Protein AF-C2ETS1-F1 (afdb_monomer)

Radius of gyration: 15.76 Å; Cα contacts (8 Å, |Δi|>4): 118; chains: 1; bounding box: 46×26×40 Å

Structure (mmCIF, N/CA/C/O backbone):
data_AF-C2ETS1-F1
#
_entry.id   AF-C2ETS1-F1
#
loop_
_atom_site.group_PDB
_atom_site.id
_atom_site.type_symbol
_atom_site.label_atom_id
_atom_site.label_alt_id
_atom_site.label_comp_id
_atom_site.label_asym_id
_atom_site.label_entity_id
_atom_site.label_seq_id
_atom_site.pdbx_PDB_ins_code
_atom_site.Cartn_x
_atom_site.Cartn_y
_atom_site.Cartn_z
_atom_site.occupancy
_atom_site.B_iso_or_equiv
_atom_site.auth_seq_id
_atom_site.auth_comp_id
_atom_site.auth_asym_id
_atom_site.auth_atom_id
_atom_site.pdbx_PDB_model_num
ATOM 1 N N . MET A 1 1 ? 9.958 6.008 -8.764 1.00 83.94 1 MET A N 1
ATOM 2 C CA . MET A 1 1 ? 9.229 6.159 -7.485 1.00 83.94 1 MET A CA 1
ATOM 3 C C . MET A 1 1 ? 7.785 6.510 -7.789 1.00 83.94 1 MET A C 1
ATOM 5 O O . MET A 1 1 ? 7.573 7.463 -8.531 1.00 83.94 1 MET A O 1
ATOM 9 N N . MET A 1 2 ? 6.828 5.748 -7.262 1.00 88.12 2 MET A N 1
ATOM 10 C CA . MET A 1 2 ? 5.391 5.990 -7.450 1.00 88.12 2 MET A CA 1
ATOM 11 C C . MET A 1 2 ? 4.670 6.144 -6.107 1.00 88.12 2 MET A C 1
ATOM 13 O O . MET A 1 2 ? 5.154 5.701 -5.065 1.00 88.12 2 MET A O 1
ATOM 17 N N . SER A 1 3 ? 3.542 6.846 -6.134 1.00 93.06 3 SER A N 1
ATOM 18 C CA . SER A 1 3 ? 2.679 7.049 -4.973 1.00 93.06 3 SER A CA 1
ATOM 19 C C . SER A 1 3 ? 1.551 6.025 -5.018 1.00 93.06 3 SER A C 1
ATOM 21 O O . SER A 1 3 ? 0.734 6.065 -5.932 1.00 93.06 3 SER A O 1
ATOM 23 N N . GLU A 1 4 ? 1.486 5.144 -4.025 1.00 94.81 4 GLU A N 1
ATOM 24 C CA . GLU A 1 4 ? 0.519 4.044 -3.935 1.00 94.81 4 GLU A CA 1
ATOM 25 C C . GLU A 1 4 ? -0.581 4.369 -2.913 1.00 94.81 4 GLU A C 1
ATOM 27 O O . GLU A 1 4 ? -0.999 3.536 -2.110 1.00 94.81 4 GLU A O 1
ATOM 32 N N . LEU A 1 5 ? -1.056 5.621 -2.915 1.00 94.69 5 LEU A N 1
ATOM 33 C CA . LEU A 1 5 ? -2.081 6.094 -1.976 1.00 94.69 5 LEU A CA 1
ATOM 34 C C . LEU A 1 5 ? -3.418 5.364 -2.137 1.00 94.69 5 LEU A C 1
ATOM 36 O O . LEU A 1 5 ? -4.143 5.198 -1.158 1.00 94.69 5 LEU A O 1
ATOM 40 N N . VAL A 1 6 ? -3.738 4.915 -3.353 1.00 94.44 6 VAL A N 1
ATOM 41 C CA . VAL A 1 6 ? -4.933 4.098 -3.605 1.00 94.44 6 VAL A CA 1
ATOM 42 C C . VAL A 1 6 ? -4.800 2.757 -2.892 1.00 94.44 6 VAL A C 1
ATOM 44 O O . VAL A 1 6 ? -5.705 2.368 -2.159 1.00 94.44 6 VAL A O 1
ATOM 47 N N . LEU A 1 7 ? -3.650 2.093 -3.032 1.00 95.56 7 LEU A N 1
ATOM 48 C CA . LEU A 1 7 ? -3.373 0.837 -2.344 1.00 95.56 7 LEU A CA 1
ATOM 49 C C . LEU A 1 7 ? -3.389 1.024 -0.822 1.00 95.56 7 LEU A C 1
ATOM 51 O O . LEU A 1 7 ? -4.012 0.237 -0.117 1.00 95.56 7 LEU A O 1
ATOM 55 N N . LEU A 1 8 ? -2.775 2.102 -0.321 1.00 96.81 8 LEU A N 1
ATOM 56 C CA . LEU A 1 8 ? -2.809 2.464 1.098 1.00 96.81 8 LEU A CA 1
ATOM 57 C C . LEU A 1 8 ? -4.244 2.584 1.611 1.00 96.81 8 LEU A C 1
ATOM 59 O O . LEU A 1 8 ? -4.571 2.019 2.654 1.00 96.81 8 LEU A O 1
ATOM 63 N N . TRP A 1 9 ? -5.092 3.308 0.879 1.00 95.06 9 TRP A N 1
ATOM 64 C CA . TRP A 1 9 ? -6.494 3.457 1.239 1.00 95.06 9 TRP A CA 1
ATOM 65 C C . TRP A 1 9 ? -7.196 2.100 1.268 1.00 95.06 9 TRP A C 1
ATOM 67 O O . TRP A 1 9 ? -7.765 1.760 2.295 1.00 95.06 9 TRP A O 1
ATOM 77 N N . LEU A 1 10 ? -7.087 1.294 0.206 1.00 95.31 10 LEU A N 1
ATOM 78 C CA .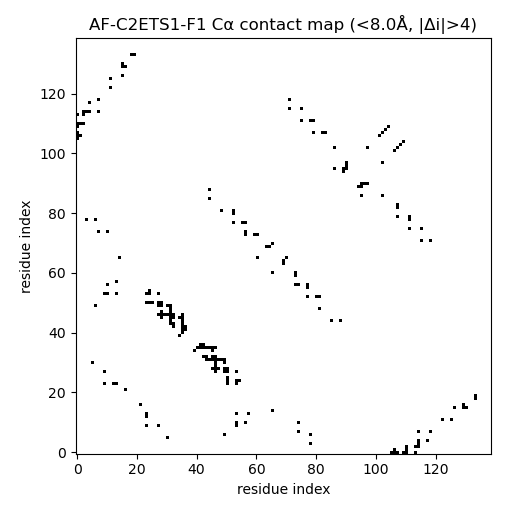 LEU A 1 10 ? -7.730 -0.023 0.115 1.00 95.31 10 LEU A CA 1
ATOM 79 C C . LEU A 1 10 ? -7.316 -0.972 1.251 1.00 95.31 10 LEU A C 1
ATOM 81 O O . LEU A 1 10 ? -8.167 -1.642 1.839 1.00 95.31 10 LEU A O 1
ATOM 85 N N . VAL A 1 11 ? -6.024 -1.008 1.585 1.00 95.69 11 VAL A N 1
ATOM 86 C CA . VAL A 1 11 ? -5.492 -1.841 2.672 1.00 95.69 11 VAL A CA 1
ATOM 87 C C . VAL A 1 11 ? -6.020 -1.366 4.024 1.00 95.69 11 VAL A C 1
ATOM 89 O O . VAL A 1 11 ? -6.489 -2.179 4.814 1.00 95.69 11 VAL A O 1
ATOM 92 N N . LEU A 1 12 ? -5.991 -0.059 4.303 1.00 95.19 12 LEU A N 1
ATOM 93 C CA . LEU A 1 12 ? -6.497 0.482 5.569 1.00 95.19 12 LEU A CA 1
ATOM 94 C C . LEU A 1 12 ? -8.016 0.367 5.693 1.00 95.19 12 LEU A C 1
ATOM 96 O O . LEU A 1 12 ? -8.501 0.081 6.786 1.00 95.19 12 LEU A O 1
ATOM 100 N N . SER A 1 13 ? -8.752 0.528 4.589 1.00 93.69 13 SER A N 1
ATOM 101 C CA . SER A 1 13 ? -10.192 0.285 4.535 1.00 93.69 13 SER A CA 1
ATOM 102 C C . SER A 1 13 ? -10.499 -1.099 5.086 1.00 93.69 13 SER A C 1
ATOM 104 O O . SER A 1 13 ? -11.263 -1.191 6.032 1.00 93.69 13 SER A O 1
ATOM 106 N N . TYR A 1 14 ? -9.818 -2.145 4.611 1.00 94.06 14 TYR A N 1
ATOM 107 C CA . TYR A 1 14 ? -10.035 -3.509 5.098 1.00 94.06 14 TYR A CA 1
ATOM 108 C C . TYR A 1 14 ? -9.889 -3.668 6.622 1.00 94.06 14 TYR A C 1
ATOM 110 O O . TYR A 1 14 ? -10.650 -4.414 7.236 1.00 94.06 14 TYR A O 1
ATOM 118 N N . TYR A 1 15 ? -8.950 -2.962 7.257 1.00 93.00 15 TYR A N 1
ATOM 119 C CA . TYR A 1 15 ? -8.764 -3.045 8.710 1.00 93.00 15 TYR A CA 1
ATOM 120 C C . TYR A 1 15 ? -9.746 -2.190 9.517 1.00 93.00 15 TYR A C 1
ATOM 122 O O . TYR A 1 15 ? -10.023 -2.525 10.669 1.00 93.00 15 TYR A O 1
ATOM 130 N N . PHE A 1 16 ? -10.236 -1.082 8.960 1.00 92.25 16 PHE A N 1
ATOM 131 C CA . PHE A 1 16 ? -11.086 -0.115 9.670 1.00 92.25 16 PHE A CA 1
ATOM 132 C C . PHE A 1 16 ? -12.567 -0.193 9.296 1.00 92.25 16 PHE A C 1
ATOM 134 O O . PHE A 1 16 ? -13.386 0.522 9.867 1.00 92.25 16 PHE A O 1
ATOM 141 N N . GLU A 1 17 ? -12.910 -1.044 8.336 1.00 83.56 17 GLU A N 1
ATOM 142 C CA . GLU A 1 17 ? -14.252 -1.191 7.795 1.00 83.56 17 GLU A CA 1
ATOM 143 C C . GLU A 1 17 ? -15.282 -1.639 8.853 1.00 83.56 17 GLU A C 1
ATOM 145 O O . GLU A 1 17 ? -16.419 -1.195 8.775 1.00 83.56 17 GLU A O 1
ATOM 150 N N . GLU A 1 18 ? -14.891 -2.384 9.897 1.00 79.81 18 GLU A N 1
ATOM 151 C CA . GLU A 1 18 ? -15.753 -2.847 11.010 1.00 79.81 18 GLU A CA 1
ATOM 152 C C . GLU A 1 18 ? -17.201 -3.208 10.586 1.00 79.81 18 GLU A C 1
ATOM 154 O O . GLU A 1 18 ? -17.427 -4.272 10.017 1.00 79.81 18 GLU A O 1
ATOM 159 N N . GLU A 1 19 ? -18.191 -2.350 10.884 1.00 71.69 19 GLU A N 1
ATOM 160 C CA . GLU A 1 19 ? -19.625 -2.535 10.572 1.00 71.69 19 GLU A CA 1
ATOM 161 C C . GLU A 1 19 ? -20.072 -1.876 9.249 1.00 71.69 19 GLU A C 1
ATOM 163 O O . GLU A 1 19 ? -21.259 -1.890 8.895 1.00 71.69 19 GLU A O 1
ATOM 168 N N . ILE A 1 20 ? -19.171 -1.207 8.537 1.00 74.88 20 ILE A N 1
ATOM 169 C CA . ILE A 1 20 ? -19.425 -0.647 7.211 1.00 74.88 20 ILE A CA 1
ATOM 170 C C . ILE A 1 20 ? -19.282 -1.808 6.230 1.00 74.88 20 ILE A C 1
ATOM 172 O O . ILE A 1 20 ? -18.192 -2.289 6.034 1.00 74.88 20 ILE A O 1
ATOM 176 N N . GLU A 1 21 ? -20.345 -2.297 5.599 1.00 74.56 21 GLU A N 1
ATOM 177 C CA . GLU A 1 21 ? -20.181 -3.323 4.558 1.00 74.56 21 GLU A CA 1
ATOM 178 C C . GLU A 1 21 ? -19.734 -2.646 3.252 1.00 74.56 21 GLU A C 1
ATOM 180 O O . GLU A 1 21 ? -20.555 -2.261 2.416 1.00 74.56 21 GLU A O 1
ATOM 185 N N . ILE A 1 22 ? -18.430 -2.425 3.093 1.00 79.25 22 ILE A N 1
ATOM 186 C CA . ILE A 1 22 ? -17.827 -1.894 1.874 1.00 79.25 22 ILE A CA 1
ATOM 187 C C . ILE A 1 22 ? -17.551 -3.077 0.938 1.00 79.25 22 ILE A C 1
ATOM 189 O O . ILE A 1 22 ? -16.781 -3.985 1.252 1.00 79.25 22 ILE A O 1
ATOM 193 N N . PRO A 1 23 ? -18.109 -3.087 -0.283 1.00 87.56 23 PRO A N 1
ATOM 194 C CA . PRO A 1 23 ? -17.727 -4.069 -1.288 1.00 87.56 23 PRO A CA 1
ATOM 195 C C . PRO A 1 23 ? -16.311 -3.761 -1.814 1.00 87.56 23 PRO A C 1
ATOM 197 O O . PRO A 1 23 ? -16.138 -3.254 -2.923 1.00 87.56 23 PRO A O 1
ATOM 200 N N . LEU A 1 24 ? -15.287 -4.081 -1.016 1.00 90.19 24 LEU A N 1
ATOM 201 C CA . LEU A 1 24 ? -13.875 -3.752 -1.241 1.00 90.19 24 LEU A CA 1
ATOM 202 C C . LEU A 1 24 ? -13.339 -4.241 -2.585 1.00 90.19 24 LEU A C 1
ATOM 204 O O . LEU A 1 24 ? -12.577 -3.535 -3.228 1.00 90.19 24 LEU A O 1
ATOM 208 N N . ILE A 1 25 ? -13.737 -5.437 -3.024 1.00 92.38 25 ILE A N 1
ATOM 209 C CA . ILE A 1 25 ? -13.245 -6.027 -4.278 1.00 92.38 25 ILE A CA 1
ATOM 210 C C . ILE A 1 25 ? -13.815 -5.310 -5.505 1.00 92.38 25 ILE A C 1
ATOM 212 O O . ILE A 1 25 ? -13.023 -4.845 -6.326 1.00 92.38 25 ILE A O 1
ATOM 216 N N . PRO A 1 26 ? -15.145 -5.131 -5.630 1.00 92.88 26 PRO A N 1
ATOM 217 C CA . PRO A 1 26 ? -15.705 -4.262 -6.660 1.00 92.88 26 PRO A CA 1
ATOM 218 C C . PRO A 1 26 ? -15.147 -2.835 -6.623 1.00 92.88 26 PRO A C 1
ATOM 220 O O . PRO A 1 26 ? -14.891 -2.254 -7.676 1.00 92.88 26 PRO A O 1
ATOM 223 N N . PHE A 1 27 ? -14.925 -2.274 -5.430 1.00 93.31 27 PHE A N 1
ATOM 224 C CA . PHE A 1 27 ? -14.364 -0.932 -5.285 1.00 93.31 27 PHE A CA 1
ATOM 225 C C . PHE A 1 27 ? -12.904 -0.857 -5.752 1.00 93.31 27 PHE A C 1
ATOM 227 O O . PHE A 1 27 ? -12.548 0.060 -6.486 1.00 93.31 27 PHE A O 1
ATOM 234 N N . ALA A 1 28 ? -12.077 -1.843 -5.399 1.00 94.94 28 ALA A N 1
ATOM 235 C CA . ALA A 1 28 ? -10.699 -1.960 -5.866 1.00 94.94 28 ALA A CA 1
ATOM 236 C C . ALA A 1 28 ? -10.631 -2.103 -7.392 1.00 94.94 28 ALA A C 1
ATOM 238 O O . ALA A 1 28 ? -9.823 -1.436 -8.031 1.00 94.94 28 ALA A O 1
ATOM 239 N N . ALA A 1 29 ? -11.524 -2.901 -7.986 1.00 94.88 29 ALA A N 1
ATOM 240 C CA . ALA A 1 29 ? -11.613 -3.036 -9.436 1.00 94.88 29 ALA A CA 1
ATOM 241 C C . ALA A 1 29 ? -11.994 -1.703 -10.098 1.00 94.88 29 ALA A C 1
ATOM 243 O O . ALA A 1 29 ? -11.364 -1.299 -11.070 1.00 94.88 29 ALA A O 1
ATOM 244 N N . LEU A 1 30 ? -12.979 -0.981 -9.548 1.00 94.56 30 LEU A N 1
ATOM 245 C CA . LEU A 1 30 ? -13.378 0.336 -10.050 1.00 94.56 30 LEU A CA 1
ATOM 246 C C . LEU A 1 30 ? 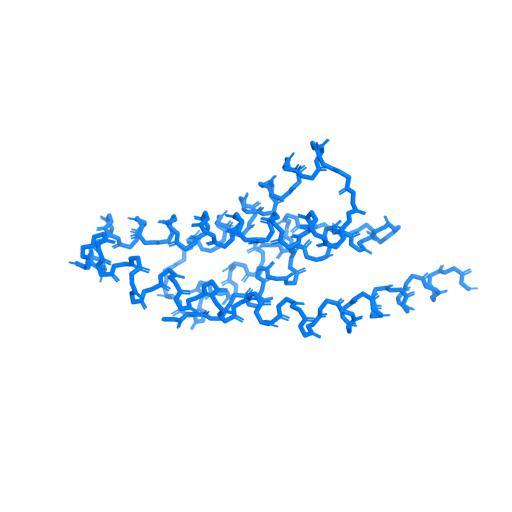-12.248 1.368 -9.927 1.00 94.56 30 LEU A C 1
ATOM 248 O O . LEU A 1 30 ? -12.011 2.127 -10.865 1.00 9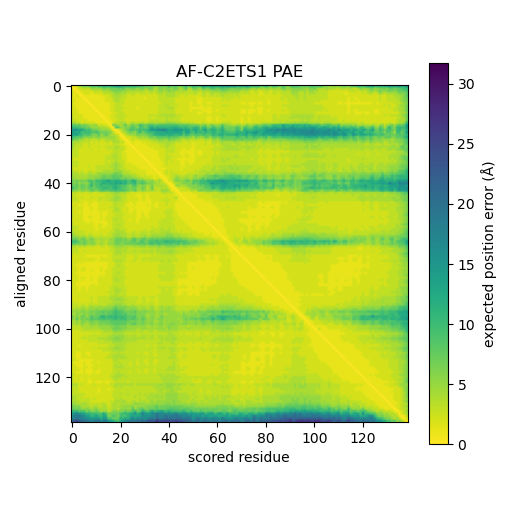4.56 30 LEU A O 1
ATOM 252 N N . ALA A 1 31 ? -11.534 1.382 -8.800 1.00 93.94 31 ALA A N 1
ATOM 253 C CA . ALA A 1 31 ? -10.355 2.222 -8.617 1.00 93.94 31 ALA A CA 1
ATOM 254 C C . ALA A 1 31 ? -9.272 1.887 -9.654 1.00 93.94 31 ALA A C 1
ATOM 256 O O . ALA A 1 31 ? -8.675 2.798 -10.224 1.00 93.94 31 ALA A O 1
ATOM 257 N N . GLY A 1 32 ? -9.090 0.600 -9.959 1.00 93.50 32 GLY A N 1
ATOM 258 C CA . GLY A 1 32 ? -8.192 0.123 -11.007 1.00 93.50 32 GLY A CA 1
ATOM 259 C C . GLY A 1 32 ? -8.596 0.612 -12.396 1.00 93.50 32 GLY A C 1
ATOM 260 O O . GLY A 1 32 ? -7.740 1.074 -13.137 1.00 93.50 32 GLY A O 1
ATOM 261 N N . ILE A 1 33 ? -9.897 0.630 -12.726 1.00 93.25 33 ILE A N 1
ATOM 262 C CA . ILE A 1 33 ? -10.390 1.189 -14.003 1.00 93.25 33 ILE A CA 1
ATOM 263 C C . ILE A 1 33 ? -9.968 2.653 -14.135 1.00 93.25 33 ILE A C 1
ATOM 265 O O . ILE A 1 33 ? -9.447 3.063 -15.171 1.00 93.25 33 ILE A O 1
ATOM 269 N N . VAL A 1 34 ? -10.205 3.451 -13.092 1.00 92.56 34 VAL A N 1
ATOM 270 C CA . VAL A 1 34 ? -9.852 4.877 -13.096 1.00 92.56 34 VAL A CA 1
ATOM 271 C C . VAL A 1 34 ? -8.342 5.053 -13.244 1.00 92.56 34 VAL A C 1
ATOM 273 O O . VAL A 1 34 ? -7.897 5.924 -13.992 1.00 92.56 34 VAL A O 1
ATOM 276 N N . PHE A 1 35 ? -7.561 4.217 -12.561 1.00 90.94 35 PHE A N 1
ATOM 277 C CA . PHE A 1 35 ? -6.109 4.296 -12.582 1.00 90.94 35 PHE A CA 1
ATOM 278 C C . PHE A 1 35 ? -5.529 3.907 -13.946 1.00 90.94 35 PHE A C 1
ATOM 280 O O . PHE A 1 35 ? -4.753 4.678 -14.511 1.00 90.94 35 PHE A O 1
ATOM 287 N N . ASP A 1 36 ? -5.977 2.793 -14.526 1.00 90.75 36 ASP A N 1
ATOM 288 C CA . ASP A 1 36 ? -5.541 2.337 -15.846 1.00 90.75 36 ASP A CA 1
ATOM 289 C C . ASP A 1 36 ? -5.838 3.384 -16.934 1.00 90.75 36 ASP A C 1
ATOM 291 O O . ASP A 1 36 ? -5.000 3.666 -17.793 1.00 90.75 36 ASP A O 1
ATOM 295 N N . VAL A 1 37 ? -7.023 4.008 -16.885 1.00 89.00 37 VAL A N 1
ATOM 296 C CA . VAL A 1 37 ? -7.427 5.050 -17.846 1.00 89.00 37 VAL A CA 1
ATOM 297 C C . VAL A 1 37 ? -6.570 6.311 -17.712 1.00 89.00 37 VAL A C 1
ATOM 299 O O . VAL A 1 37 ? -6.246 6.935 -18.722 1.00 89.00 37 VAL A O 1
ATOM 302 N N . TYR A 1 38 ? -6.236 6.718 -16.486 1.00 85.31 38 TYR A N 1
ATOM 303 C CA . TYR A 1 38 ? -5.596 8.010 -16.230 1.00 85.31 38 TYR A CA 1
ATOM 304 C C . TYR A 1 38 ? -4.062 7.956 -16.235 1.00 85.31 38 TYR A C 1
ATOM 306 O O . TYR A 1 38 ? -3.425 8.905 -16.690 1.00 85.31 38 TYR A O 1
ATOM 314 N N . PHE A 1 39 ? -3.459 6.878 -15.724 1.00 80.19 39 PHE A N 1
ATOM 315 C CA . PHE A 1 39 ? -2.013 6.794 -15.495 1.00 80.19 39 PHE A CA 1
ATOM 316 C C . PHE A 1 39 ? -1.280 5.916 -16.504 1.00 80.19 39 PHE A C 1
ATOM 318 O O . PHE A 1 39 ? -0.247 6.335 -17.024 1.00 80.19 39 PHE A O 1
ATOM 325 N N . THR A 1 40 ? -1.764 4.698 -16.754 1.00 73.06 40 THR A N 1
ATOM 326 C CA . THR A 1 40 ? -0.995 3.697 -17.515 1.00 73.06 40 THR A CA 1
ATOM 327 C C . THR A 1 40 ? -1.340 3.713 -19.001 1.00 73.06 40 THR A C 1
ATOM 329 O O . THR A 1 40 ? -0.488 3.414 -19.837 1.00 73.06 40 THR A O 1
ATOM 332 N N . GLY A 1 41 ? -2.585 4.059 -19.350 1.00 73.75 41 GLY A N 1
ATOM 333 C CA . GLY A 1 41 ? -3.122 3.902 -20.703 1.00 73.75 41 GLY A CA 1
ATOM 334 C C . GLY A 1 41 ? -3.294 2.434 -21.116 1.00 73.75 41 GLY A C 1
ATOM 335 O O . GLY A 1 41 ? -3.683 2.159 -22.252 1.00 73.75 41 GLY A O 1
ATOM 336 N N . ILE A 1 42 ? -3.015 1.492 -20.208 1.00 79.31 42 ILE A N 1
ATOM 337 C CA . ILE A 1 42 ? -3.099 0.047 -20.412 1.00 79.31 42 ILE A CA 1
ATOM 338 C C . ILE A 1 42 ? -4.280 -0.440 -19.596 1.00 79.31 42 ILE A C 1
ATOM 340 O O . ILE A 1 42 ? -4.180 -0.669 -18.396 1.00 79.31 42 ILE A O 1
ATOM 344 N N . LEU A 1 43 ? -5.416 -0.604 -20.264 1.00 81.25 43 LEU A N 1
ATOM 345 C CA . LEU A 1 43 ? -6.611 -1.116 -19.611 1.00 81.25 43 LEU A CA 1
ATOM 346 C C . LEU A 1 43 ? -6.404 -2.565 -19.173 1.00 81.25 43 LEU A C 1
ATOM 348 O O . LEU A 1 43 ? -6.140 -3.440 -19.999 1.00 81.25 43 LEU A O 1
ATOM 352 N N . GLY A 1 44 ? -6.591 -2.820 -17.884 1.00 85.19 44 GLY A N 1
ATOM 353 C CA . GLY A 1 44 ? -6.651 -4.149 -17.301 1.00 85.19 44 GLY A CA 1
ATOM 354 C C . GLY A 1 44 ? -5.639 -4.374 -16.189 1.00 85.19 44 GLY A C 1
ATOM 355 O O . GLY A 1 44 ? -5.933 -5.166 -15.301 1.00 85.19 44 GLY A O 1
ATOM 356 N N . LEU A 1 45 ? -4.472 -3.725 -16.205 1.00 91.88 45 LEU A N 1
ATOM 357 C CA . LEU A 1 45 ? -3.413 -4.060 -15.254 1.00 91.88 45 LEU A CA 1
ATOM 358 C C . LEU A 1 45 ? -3.860 -3.784 -13.814 1.00 91.88 45 LEU A C 1
ATOM 360 O O . LEU A 1 45 ? -3.945 -4.715 -13.010 1.00 91.88 45 LEU A O 1
ATOM 364 N N . ASP A 1 46 ? -4.229 -2.546 -13.507 1.00 93.38 46 ASP A N 1
ATOM 365 C CA . ASP A 1 46 ? -4.619 -2.150 -12.155 1.00 93.38 46 ASP A CA 1
ATOM 366 C C . ASP A 1 46 ? -6.038 -2.612 -11.805 1.00 93.38 46 ASP A C 1
ATOM 368 O O . ASP A 1 46 ? -6.320 -2.909 -10.640 1.00 93.38 46 ASP A O 1
ATOM 372 N N . ILE A 1 47 ? -6.910 -2.797 -12.808 1.00 94.50 47 ILE A N 1
ATOM 373 C CA . ILE A 1 47 ? -8.219 -3.462 -12.644 1.00 94.50 47 ILE A CA 1
ATOM 374 C C . ILE A 1 47 ? -8.066 -4.851 -12.012 1.00 94.50 47 ILE A C 1
ATOM 376 O O . ILE A 1 47 ? -8.909 -5.241 -11.202 1.00 94.50 47 ILE A O 1
ATOM 380 N N . PHE A 1 48 ? -7.017 -5.601 -12.366 1.00 94.69 48 PHE A N 1
ATOM 381 C CA . PHE A 1 48 ? -6.748 -6.921 -11.792 1.00 94.69 48 PHE A CA 1
ATOM 382 C C . PHE A 1 48 ? -5.844 -6.863 -10.561 1.00 94.69 48 PHE A C 1
ATOM 384 O O . PHE A 1 48 ? -6.099 -7.578 -9.587 1.00 94.69 48 PHE A O 1
ATOM 391 N N . LEU A 1 49 ? -4.800 -6.032 -10.579 1.00 96.19 49 LEU A N 1
ATOM 392 C CA . LEU A 1 49 ? -3.823 -5.995 -9.496 1.00 96.19 49 LEU A CA 1
ATOM 393 C C . LEU A 1 49 ? -4.403 -5.429 -8.198 1.00 96.19 49 LEU A C 1
ATOM 395 O O . LEU A 1 49 ? -4.134 -5.997 -7.143 1.00 96.19 49 LEU A O 1
ATOM 399 N N . PHE A 1 50 ? -5.235 -4.383 -8.224 1.00 96.38 50 PHE A N 1
ATOM 400 C CA . PHE A 1 50 ? -5.795 -3.844 -6.978 1.00 96.38 50 PHE A CA 1
ATOM 401 C C . PHE A 1 50 ? -6.674 -4.859 -6.228 1.00 96.38 50 PHE A C 1
ATOM 403 O O . PHE A 1 50 ? -6.408 -5.093 -5.047 1.00 96.38 50 PHE A O 1
ATOM 410 N N . PRO A 1 51 ? -7.665 -5.530 -6.854 1.00 96.94 51 PRO A N 1
ATOM 411 C CA . PRO A 1 51 ? -8.394 -6.614 -6.196 1.00 96.94 51 PRO A CA 1
ATOM 412 C C . PRO A 1 51 ? -7.496 -7.750 -5.711 1.00 96.94 51 PRO A C 1
ATOM 414 O O . PRO A 1 51 ? -7.720 -8.279 -4.624 1.00 96.94 51 PRO A O 1
ATOM 417 N N . LEU A 1 52 ? -6.479 -8.120 -6.498 1.00 97.62 52 LEU A N 1
ATOM 418 C CA . LEU A 1 52 ? -5.536 -9.174 -6.134 1.00 97.62 52 LEU A CA 1
ATOM 419 C C . LEU A 1 52 ? -4.786 -8.831 -4.844 1.00 97.62 52 LEU A C 1
ATOM 421 O O . LEU A 1 52 ? -4.670 -9.683 -3.965 1.00 97.62 52 LEU A O 1
ATOM 425 N N . ILE A 1 53 ? -4.310 -7.593 -4.713 1.00 98.06 53 ILE A N 1
ATOM 426 C CA . ILE A 1 53 ? -3.623 -7.146 -3.501 1.00 98.06 53 ILE A CA 1
ATOM 427 C C . ILE A 1 53 ? -4.588 -7.064 -2.321 1.00 98.06 53 ILE A C 1
ATOM 429 O O . ILE A 1 53 ? -4.241 -7.515 -1.240 1.00 98.06 53 ILE A O 1
ATOM 433 N N . VAL A 1 54 ? -5.825 -6.602 -2.515 1.00 97.06 54 VAL A N 1
ATOM 434 C CA . VAL A 1 54 ? -6.830 -6.625 -1.438 1.00 97.06 54 VAL A CA 1
ATOM 435 C C . VAL A 1 54 ? -7.099 -8.055 -0.951 1.00 97.06 54 VAL A C 1
ATOM 437 O O . VAL A 1 54 ? -7.219 -8.286 0.253 1.00 97.06 54 VAL A O 1
ATOM 440 N N . GLU A 1 55 ? -7.170 -9.037 -1.851 1.00 97.06 55 GLU A N 1
ATOM 441 C CA . GLU A 1 55 ? -7.271 -10.448 -1.457 1.00 97.06 55 GLU A CA 1
ATOM 442 C C . GLU A 1 55 ? -6.002 -10.950 -0.759 1.00 97.06 55 GLU A C 1
ATOM 444 O O . GLU A 1 55 ? -6.104 -11.682 0.227 1.00 97.06 55 GLU A O 1
ATOM 449 N N . LEU A 1 56 ? -4.813 -10.521 -1.188 1.00 97.56 56 LEU A N 1
ATOM 450 C CA . LEU A 1 56 ? -3.564 -10.813 -0.482 1.00 97.56 56 LEU A CA 1
ATOM 451 C C . LEU A 1 56 ? -3.602 -10.270 0.955 1.00 97.56 56 LEU A C 1
ATOM 453 O O . LEU A 1 56 ? -3.358 -11.036 1.891 1.00 97.56 56 LEU A O 1
ATOM 457 N N . THR A 1 57 ? -4.002 -9.012 1.152 1.00 97.12 57 THR A N 1
ATOM 458 C CA . THR A 1 57 ? -4.174 -8.397 2.475 1.00 97.12 57 THR A CA 1
ATOM 459 C C . THR A 1 57 ? -5.130 -9.218 3.341 1.00 97.12 57 THR A C 1
ATOM 461 O O . THR A 1 57 ? -4.799 -9.543 4.482 1.00 97.12 57 THR A O 1
ATOM 464 N N . LYS A 1 58 ? -6.291 -9.616 2.797 1.00 95.12 58 LYS A N 1
ATOM 465 C CA . LYS A 1 58 ? -7.293 -10.451 3.487 1.00 95.12 58 LYS A CA 1
ATOM 466 C C . LYS A 1 58 ? -6.780 -11.834 3.855 1.00 95.12 58 LYS A C 1
ATOM 468 O O . LYS A 1 58 ? -7.243 -12.422 4.831 1.00 95.12 58 LYS A O 1
ATOM 473 N N . VAL A 1 59 ? -5.920 -12.419 3.028 1.00 96.50 59 VAL A N 1
ATOM 474 C CA . VAL A 1 59 ? -5.320 -13.722 3.310 1.00 96.50 59 VAL A CA 1
ATOM 475 C C . VAL A 1 59 ? -4.295 -13.568 4.423 1.00 96.50 59 VAL A C 1
ATOM 477 O O . VAL A 1 59 ? -4.359 -14.319 5.392 1.00 96.50 59 VAL A O 1
ATOM 480 N N . LEU A 1 60 ? -3.398 -12.585 4.326 1.00 95.94 60 LEU A N 1
ATOM 481 C CA . LEU A 1 60 ? -2.349 -12.345 5.316 1.00 95.94 60 LEU A CA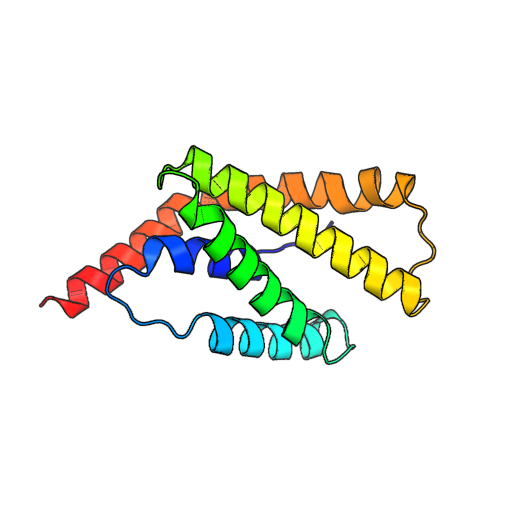 1
ATOM 482 C C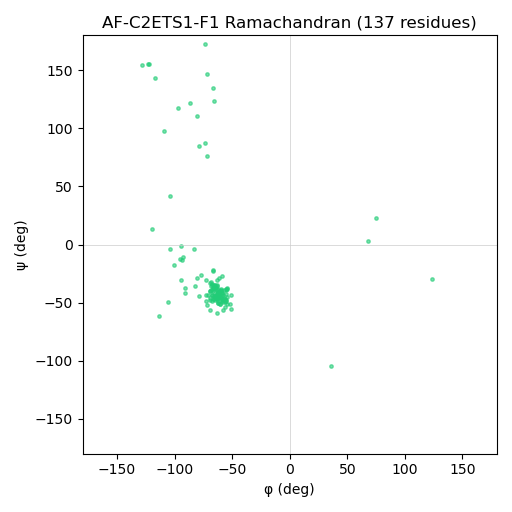 . LEU A 1 60 ? -2.929 -11.979 6.687 1.00 95.94 60 LEU A C 1
ATOM 484 O O . LEU A 1 60 ? -2.497 -12.535 7.694 1.00 95.94 60 LEU A O 1
ATOM 488 N N . SER A 1 61 ? -3.949 -11.123 6.738 1.00 94.25 61 SER A N 1
ATOM 489 C CA . SER A 1 61 ? -4.576 -10.675 7.987 1.00 94.25 61 SER A CA 1
ATOM 490 C C . SER A 1 61 ? -5.161 -11.810 8.832 1.00 94.25 61 SER A C 1
ATOM 492 O O . SER A 1 61 ? -5.194 -11.701 10.052 1.00 94.25 61 SER A O 1
ATOM 494 N N . ARG A 1 62 ? -5.572 -12.930 8.220 1.00 93.44 62 ARG A N 1
ATOM 495 C CA . ARG A 1 62 ? -6.099 -14.105 8.942 1.00 93.44 62 ARG A CA 1
ATOM 496 C C . ARG A 1 62 ? -5.05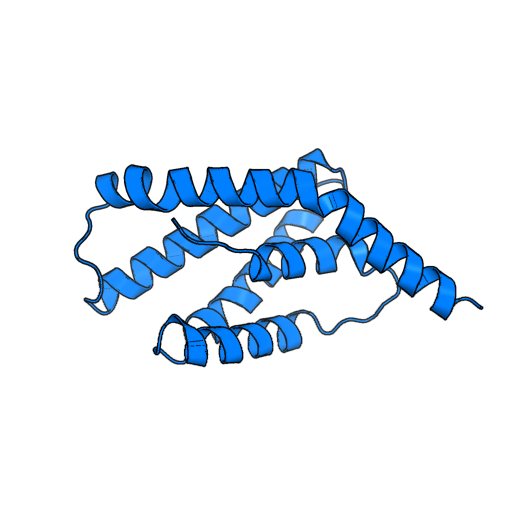0 -14.794 9.810 1.00 93.44 62 ARG A C 1
ATOM 498 O O . ARG A 1 62 ? -5.416 -15.515 10.734 1.00 93.44 62 ARG A O 1
ATOM 505 N N . TYR A 1 63 ? -3.767 -14.610 9.503 1.00 93.00 63 TYR A N 1
ATOM 506 C CA . TYR A 1 63 ? -2.663 -15.280 10.194 1.00 93.00 63 TYR A CA 1
ATOM 507 C C . TYR A 1 63 ? -2.048 -14.447 11.321 1.00 93.00 63 TYR A C 1
ATOM 509 O O . TYR A 1 63 ? -1.284 -14.986 12.120 1.00 93.00 63 TYR A O 1
ATOM 517 N N . PHE A 1 64 ? -2.362 -13.154 11.405 1.00 91.12 64 PHE A N 1
ATOM 518 C CA . PHE A 1 64 ? -1.730 -12.237 12.350 1.00 91.12 64 PHE A CA 1
ATOM 519 C C . PHE A 1 64 ? -2.768 -11.455 13.159 1.00 91.12 64 PHE A C 1
ATOM 521 O O . PHE A 1 64 ? -3.887 -11.221 12.7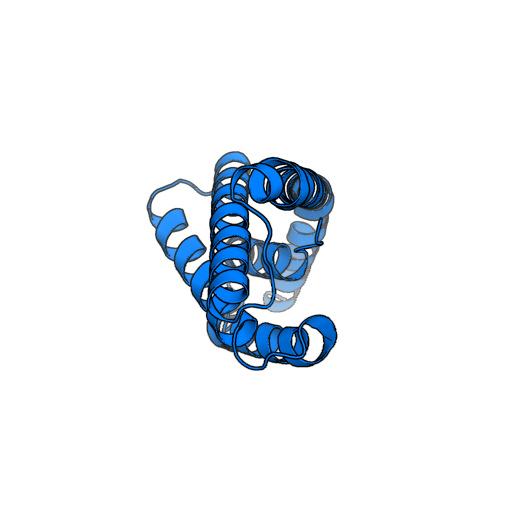17 1.00 91.12 64 PHE A O 1
ATOM 528 N N . SER A 1 65 ? -2.395 -11.013 14.361 1.00 88.44 65 SER A N 1
ATOM 529 C CA . SER A 1 65 ? -3.255 -10.141 15.163 1.00 88.44 65 SER A CA 1
ATOM 530 C C . SER A 1 65 ? -3.318 -8.731 14.575 1.00 88.44 65 SER A C 1
ATOM 532 O O . SER A 1 65 ? -2.325 -8.219 14.053 1.00 88.44 65 SER A O 1
ATOM 534 N N . GLN A 1 66 ? -4.467 -8.069 14.704 1.00 88.25 66 GLN A N 1
ATOM 535 C CA . GLN A 1 66 ? -4.655 -6.695 14.244 1.00 88.25 66 GLN A CA 1
ATOM 536 C C . GLN A 1 66 ? -3.935 -5.707 15.174 1.00 88.25 66 GLN A C 1
ATOM 538 O O . GLN A 1 66 ? -4.496 -5.186 16.134 1.00 88.25 66 GLN A O 1
ATOM 543 N N . SER A 1 67 ? -2.656 -5.470 14.892 1.00 94.00 67 SER A N 1
ATOM 544 C CA . SER A 1 67 ? -1.830 -4.456 15.544 1.00 94.00 67 SER A CA 1
ATOM 545 C C . SER A 1 67 ? -1.273 -3.489 14.506 1.00 94.00 67 SER A C 1
ATOM 547 O O . SER A 1 67 ? -1.093 -3.864 13.349 1.00 94.00 67 SER A O 1
ATOM 549 N N . PHE A 1 68 ? -0.936 -2.264 14.916 1.00 93.88 68 PHE A N 1
ATOM 550 C CA . PHE A 1 68 ? -0.297 -1.284 14.030 1.00 93.88 68 PHE A CA 1
ATOM 551 C C . PHE A 1 68 ? 0.931 -1.868 13.306 1.00 93.88 68 PHE A C 1
ATOM 553 O O . PHE A 1 68 ? 1.077 -1.698 12.097 1.00 93.88 68 PHE A O 1
ATOM 560 N N . LEU A 1 69 ? 1.776 -2.614 14.033 1.00 95.50 69 LEU A N 1
ATOM 561 C CA . LEU A 1 69 ? 2.979 -3.238 13.478 1.00 95.50 69 LEU A CA 1
ATOM 562 C C . LEU A 1 69 ? 2.643 -4.345 12.463 1.00 95.50 69 LEU A C 1
ATOM 564 O O . LEU A 1 69 ? 3.313 -4.481 11.443 1.00 95.50 69 LEU A O 1
ATOM 568 N N . THR A 1 70 ? 1.585 -5.116 12.715 1.00 95.75 70 THR A N 1
ATOM 569 C CA . THR A 1 70 ? 1.099 -6.117 11.760 1.00 95.75 70 THR A CA 1
ATOM 570 C C . THR A 1 70 ? 0.609 -5.457 10.475 1.00 95.75 70 THR A C 1
ATOM 572 O O . THR A 1 70 ? 0.956 -5.904 9.386 1.00 95.75 70 THR A O 1
ATOM 575 N N . ILE A 1 71 ? -0.181 -4.386 10.591 1.00 97.12 71 ILE A N 1
ATOM 576 C CA . ILE A 1 71 ? -0.783 -3.715 9.434 1.00 97.12 71 ILE A CA 1
ATOM 577 C C . ILE A 1 71 ? 0.309 -3.094 8.557 1.00 97.12 71 ILE A C 1
ATOM 579 O O . ILE A 1 71 ? 0.291 -3.296 7.346 1.00 97.12 71 ILE A O 1
ATOM 583 N N . ILE A 1 72 ? 1.296 -2.405 9.145 1.00 97.31 72 ILE A N 1
ATOM 584 C CA . ILE A 1 72 ? 2.407 -1.832 8.366 1.00 97.31 72 ILE A CA 1
ATOM 585 C C . ILE A 1 72 ? 3.273 -2.918 7.709 1.00 97.31 72 ILE A C 1
ATOM 587 O O . ILE A 1 72 ? 3.743 -2.728 6.590 1.00 97.31 72 ILE A O 1
ATOM 591 N N . MET A 1 73 ? 3.456 -4.073 8.359 1.00 97.56 73 MET A N 1
ATOM 592 C CA . MET A 1 73 ? 4.164 -5.216 7.773 1.00 97.56 73 MET A CA 1
ATOM 593 C C . MET A 1 73 ? 3.403 -5.802 6.579 1.00 97.56 73 MET A C 1
ATOM 595 O O . MET A 1 73 ? 4.008 -6.076 5.546 1.00 97.56 73 MET A O 1
ATOM 599 N N . ILE A 1 74 ? 2.088 -5.985 6.700 1.00 97.94 74 ILE A N 1
ATOM 600 C CA . ILE A 1 74 ? 1.259 -6.482 5.596 1.00 97.94 74 ILE A CA 1
ATOM 601 C C . ILE A 1 74 ? 1.263 -5.470 4.449 1.00 97.94 74 ILE A C 1
ATOM 603 O O . ILE A 1 74 ? 1.534 -5.851 3.318 1.00 97.94 74 ILE A O 1
ATOM 607 N N . PHE A 1 75 ? 1.118 -4.177 4.74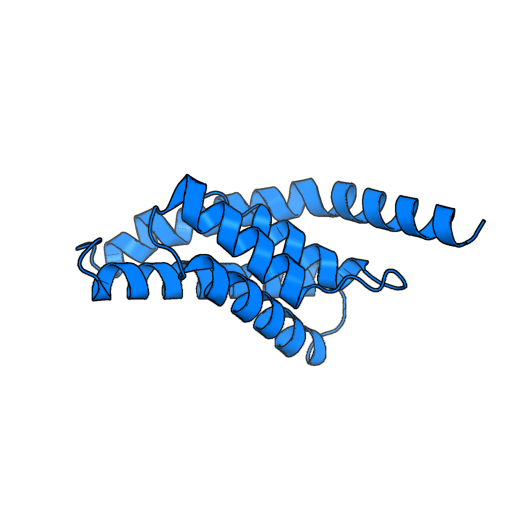5 1.00 98.12 75 PHE A N 1
ATOM 608 C CA . PHE A 1 75 ? 1.206 -3.123 3.738 1.00 98.12 75 PHE A CA 1
ATOM 609 C C . PHE A 1 75 ? 2.567 -3.094 3.020 1.00 98.12 75 PHE A C 1
ATOM 611 O O . PHE A 1 75 ? 2.629 -2.893 1.810 1.00 98.12 75 PHE A O 1
ATOM 618 N N . PHE A 1 76 ? 3.669 -3.345 3.734 1.00 98.19 76 PHE A N 1
ATOM 619 C CA . PHE A 1 76 ? 4.987 -3.504 3.115 1.00 98.19 76 PHE A CA 1
ATOM 620 C C . PHE A 1 76 ? 5.003 -4.656 2.100 1.00 98.19 76 PHE A C 1
ATOM 622 O O . PHE A 1 76 ? 5.478 -4.477 0.980 1.00 98.19 76 PHE A O 1
ATOM 629 N N . ILE A 1 77 ? 4.471 -5.823 2.477 1.00 98.19 77 ILE A N 1
ATOM 630 C CA . ILE A 1 77 ? 4.388 -6.999 1.597 1.00 98.19 77 ILE A CA 1
ATOM 631 C C . ILE A 1 77 ? 3.506 -6.697 0.382 1.00 98.19 77 ILE A C 1
ATOM 633 O O . ILE A 1 77 ? 3.896 -7.014 -0.741 1.00 98.19 77 ILE A O 1
ATOM 637 N N . ASP A 1 78 ? 2.369 -6.041 0.596 1.00 98.19 78 ASP A N 1
ATOM 638 C CA . ASP A 1 78 ? 1.423 -5.660 -0.450 1.00 98.19 78 ASP A CA 1
ATOM 639 C C . ASP A 1 78 ? 2.074 -4.733 -1.486 1.00 98.19 78 ASP A C 1
ATOM 641 O O . ASP A 1 78 ? 1.968 -4.984 -2.685 1.00 98.19 78 ASP A O 1
ATOM 645 N N . ILE A 1 79 ? 2.835 -3.719 -1.052 1.00 98.19 79 ILE A N 1
ATOM 646 C CA . ILE A 1 79 ? 3.576 -2.830 -1.963 1.00 98.19 79 ILE A CA 1
ATOM 647 C C . ILE A 1 79 ? 4.657 -3.603 -2.723 1.00 98.19 79 ILE A C 1
ATOM 649 O O . ILE A 1 79 ? 4.792 -3.429 -3.934 1.00 98.19 79 ILE A O 1
ATOM 653 N N . VAL A 1 80 ? 5.425 -4.468 -2.048 1.00 98.19 80 VAL A N 1
ATOM 654 C CA . VAL A 1 80 ? 6.443 -5.291 -2.722 1.00 98.19 80 VAL A CA 1
ATOM 655 C C . VAL A 1 80 ? 5.800 -6.159 -3.799 1.00 98.19 80 VAL A C 1
ATOM 657 O O . VAL A 1 80 ? 6.305 -6.203 -4.923 1.00 98.19 80 VAL A O 1
ATOM 660 N N . ALA A 1 81 ? 4.695 -6.831 -3.476 1.00 98.31 81 ALA A N 1
ATOM 661 C CA . ALA A 1 81 ? 3.970 -7.681 -4.408 1.00 98.31 81 ALA A CA 1
ATOM 662 C C . ALA A 1 81 ? 3.436 -6.866 -5.592 1.00 98.31 81 ALA A C 1
ATOM 664 O O . ALA A 1 81 ? 3.716 -7.215 -6.737 1.00 98.31 81 ALA A O 1
ATOM 665 N N . PHE A 1 82 ? 2.746 -5.757 -5.323 1.00 97.81 82 PHE A N 1
ATOM 666 C CA . PHE A 1 82 ? 2.164 -4.889 -6.344 1.00 97.81 82 PHE A CA 1
ATOM 667 C C . PHE A 1 82 ? 3.224 -4.359 -7.315 1.00 97.81 82 PHE A C 1
ATOM 669 O O . PHE A 1 82 ? 3.163 -4.626 -8.513 1.00 97.81 82 PHE A O 1
ATOM 676 N N . VAL A 1 83 ? 4.257 -3.692 -6.795 1.00 96.88 83 VAL A N 1
ATOM 677 C CA . VAL A 1 83 ? 5.306 -3.060 -7.609 1.00 96.88 83 VAL A CA 1
ATOM 678 C C . VAL A 1 83 ? 6.091 -4.104 -8.412 1.00 96.88 83 VAL A C 1
ATOM 680 O O . VAL A 1 83 ? 6.446 -3.861 -9.567 1.00 96.88 83 VAL A O 1
ATOM 683 N N . THR A 1 84 ? 6.311 -5.295 -7.844 1.00 96.75 84 THR A N 1
ATOM 684 C CA . THR A 1 84 ? 7.009 -6.387 -8.539 1.00 96.75 84 THR A CA 1
ATOM 685 C C . THR A 1 84 ? 6.158 -6.986 -9.653 1.00 96.75 84 THR A C 1
ATOM 687 O O . THR A 1 84 ? 6.670 -7.214 -10.748 1.00 96.75 84 THR A O 1
ATOM 690 N N . LEU A 1 85 ? 4.865 -7.221 -9.416 1.00 96.50 85 LEU A N 1
ATOM 691 C CA . LEU A 1 85 ? 3.947 -7.720 -10.443 1.00 96.50 85 LEU A CA 1
ATOM 692 C C . LEU A 1 85 ? 3.808 -6.723 -11.598 1.00 96.50 85 LEU A C 1
ATOM 694 O O . LEU A 1 85 ? 3.873 -7.130 -12.757 1.00 96.50 85 LEU A O 1
ATOM 698 N N . THR A 1 86 ? 3.718 -5.428 -11.295 1.00 94.44 86 THR A N 1
ATOM 699 C CA . THR A 1 86 ? 3.698 -4.352 -12.295 1.00 94.44 86 THR A CA 1
ATOM 700 C C . THR A 1 86 ? 4.990 -4.311 -13.112 1.00 94.44 86 THR A C 1
ATOM 702 O O . THR A 1 86 ? 4.938 -4.248 -14.340 1.00 94.44 86 THR A O 1
ATOM 705 N N . TYR A 1 87 ? 6.159 -4.418 -12.468 1.00 94.88 87 TYR A N 1
ATOM 706 C CA . TYR A 1 87 ? 7.447 -4.499 -13.170 1.00 94.88 87 TYR A CA 1
ATOM 707 C C . TYR A 1 87 ? 7.495 -5.682 -14.146 1.00 94.88 87 TYR A C 1
ATOM 709 O O . TYR A 1 87 ? 7.878 -5.509 -15.305 1.00 94.88 87 TYR A O 1
ATOM 717 N N . TRP A 1 88 ? 7.057 -6.868 -13.712 1.00 94.38 88 TRP A N 1
ATOM 718 C CA . TRP A 1 88 ? 7.004 -8.040 -14.584 1.00 94.38 88 TRP A CA 1
ATOM 719 C C . TRP A 1 88 ? 6.018 -7.862 -15.733 1.00 94.38 88 TRP A C 1
ATOM 721 O O . TRP A 1 88 ? 6.376 -8.155 -16.871 1.00 94.38 88 TRP A O 1
ATOM 731 N N . ALA A 1 89 ? 4.817 -7.342 -15.475 1.00 92.94 89 ALA A N 1
ATOM 732 C CA . ALA A 1 89 ? 3.833 -7.076 -16.519 1.00 92.94 89 ALA A CA 1
ATOM 733 C C . ALA A 1 89 ? 4.391 -6.121 -17.588 1.00 92.94 89 ALA A C 1
ATOM 735 O O . ALA A 1 89 ? 4.322 -6.416 -18.781 1.00 92.94 89 ALA A O 1
ATOM 736 N N . TYR A 1 90 ? 5.031 -5.025 -17.177 1.00 91.81 90 TYR A N 1
ATOM 737 C CA . TYR A 1 90 ? 5.654 -4.082 -18.106 1.00 91.81 90 TYR A CA 1
ATOM 738 C C . TYR A 1 90 ? 6.858 -4.661 -18.844 1.00 91.81 90 TYR A C 1
ATOM 740 O O . TYR A 1 90 ? 7.065 -4.326 -20.010 1.00 91.81 90 TYR A O 1
ATOM 748 N N . SER A 1 91 ? 7.639 -5.530 -18.204 1.00 92.12 91 SER A N 1
ATOM 749 C CA . SER A 1 91 ? 8.766 -6.206 -18.851 1.00 92.12 91 SER A CA 1
ATOM 750 C C . SER A 1 91 ? 8.272 -7.180 -19.928 1.00 92.12 91 SER A C 1
ATOM 752 O O . SER A 1 91 ? 8.757 -7.161 -21.058 1.00 92.12 91 SER A O 1
ATOM 754 N N . LEU A 1 92 ? 7.223 -7.955 -19.627 1.00 90.94 92 LEU A N 1
ATOM 755 C CA . LEU A 1 92 ? 6.608 -8.911 -20.555 1.00 90.94 92 LEU A CA 1
ATOM 756 C C . LEU A 1 92 ? 5.981 -8.240 -21.783 1.00 90.94 92 LEU A C 1
ATOM 758 O O . LEU A 1 92 ? 6.064 -8.781 -22.883 1.00 90.94 92 LEU A O 1
ATOM 762 N N . VAL A 1 93 ? 5.367 -7.068 -21.607 1.00 89.50 93 VAL A N 1
ATOM 763 C CA . VAL A 1 93 ? 4.755 -6.293 -22.703 1.00 89.50 93 VAL A CA 1
ATOM 764 C C . VAL A 1 93 ? 5.797 -5.440 -23.453 1.00 89.50 93 VAL A C 1
ATOM 766 O O . VAL A 1 93 ? 5.487 -4.829 -24.472 1.00 89.50 93 VAL A O 1
ATOM 769 N N . GLY A 1 94 ? 7.056 -5.426 -23.000 1.00 88.19 94 GLY A N 1
ATOM 770 C CA . GLY A 1 94 ? 8.148 -4.696 -23.649 1.00 88.19 94 GLY A CA 1
ATOM 771 C C . GLY A 1 94 ? 8.107 -3.183 -23.427 1.00 88.19 94 GLY A C 1
ATOM 772 O O . GLY A 1 94 ? 8.660 -2.433 -24.224 1.00 88.19 94 GLY A O 1
ATOM 773 N N . ILE A 1 95 ? 7.447 -2.729 -22.359 1.00 87.06 95 ILE A N 1
ATOM 774 C CA . ILE A 1 95 ? 7.355 -1.311 -21.976 1.00 87.06 95 ILE A CA 1
ATOM 775 C C . ILE A 1 95 ? 8.601 -0.878 -21.202 1.00 87.06 95 ILE A C 1
ATOM 777 O O . ILE A 1 95 ? 9.063 0.252 -21.347 1.00 87.06 95 ILE A O 1
ATOM 781 N N . THR A 1 96 ? 9.151 -1.771 -20.375 1.00 88.19 96 THR A N 1
ATOM 782 C CA . THR A 1 96 ? 10.396 -1.528 -19.639 1.00 88.19 96 THR A CA 1
ATOM 783 C C . THR A 1 96 ? 11.485 -2.503 -20.067 1.00 88.19 96 THR A C 1
ATOM 785 O O . THR A 1 96 ? 11.230 -3.680 -20.314 1.00 88.19 96 THR A O 1
ATOM 788 N N . HIS A 1 97 ? 12.717 -2.001 -20.119 1.00 90.31 97 HIS A N 1
ATOM 789 C CA . HIS A 1 97 ? 13.935 -2.780 -20.367 1.00 90.31 97 HIS A CA 1
ATOM 790 C C . HIS A 1 97 ? 14.920 -2.693 -19.194 1.00 90.31 97 HIS A C 1
ATOM 792 O O . HIS A 1 97 ? 16.091 -3.033 -19.331 1.00 90.31 97 HIS A O 1
ATOM 798 N N . MET A 1 98 ? 14.448 -2.195 -18.050 1.00 93.06 98 MET A N 1
ATOM 799 C CA . MET A 1 98 ? 15.225 -2.086 -16.822 1.00 93.06 98 MET A CA 1
ATOM 800 C C . MET A 1 98 ? 15.550 -3.479 -16.283 1.00 93.06 98 MET A C 1
ATOM 802 O O . MET A 1 98 ? 14.664 -4.335 -16.211 1.00 93.06 98 MET A O 1
ATOM 806 N N . ASP A 1 99 ? 16.798 -3.703 -15.877 1.00 94.69 99 ASP A N 1
ATOM 807 C CA . ASP A 1 99 ? 17.180 -4.949 -15.221 1.00 94.69 99 ASP A CA 1
ATOM 808 C C . ASP A 1 99 ? 16.656 -5.024 -13.773 1.00 94.69 99 ASP A C 1
ATOM 810 O O . ASP A 1 99 ? 16.083 -4.077 -13.228 1.00 94.69 99 ASP A O 1
ATOM 814 N N . ILE A 1 100 ? 16.820 -6.185 -13.138 1.00 93.75 100 ILE A N 1
ATOM 815 C CA . ILE A 1 100 ? 16.302 -6.415 -11.784 1.00 93.75 100 ILE A CA 1
ATOM 816 C C . ILE A 1 100 ? 17.063 -5.576 -10.741 1.00 93.75 100 ILE A C 1
ATOM 818 O O . ILE A 1 100 ? 16.472 -5.162 -9.744 1.00 93.75 100 ILE A O 1
ATOM 822 N N . GLY A 1 101 ? 18.357 -5.311 -10.943 1.00 96.06 101 GLY A N 1
ATOM 823 C CA . GLY A 1 101 ? 19.166 -4.527 -10.008 1.00 96.06 101 GLY A CA 1
ATOM 824 C C . GLY A 1 101 ? 18.715 -3.069 -9.973 1.00 96.06 101 GLY A C 1
ATOM 825 O O . GLY A 1 101 ? 18.422 -2.529 -8.903 1.00 96.06 101 GLY A O 1
ATOM 826 N N . ASP A 1 102 ? 18.562 -2.475 -11.151 1.00 95.75 102 ASP A N 1
ATOM 827 C CA . ASP A 1 102 ? 18.051 -1.123 -11.330 1.00 95.75 102 ASP A CA 1
ATOM 828 C C . ASP A 1 102 ? 16.606 -1.003 -10.835 1.00 95.75 102 ASP A C 1
ATOM 830 O O . ASP A 1 102 ? 16.254 -0.026 -10.169 1.00 95.75 102 ASP A O 1
ATOM 834 N N . TYR A 1 103 ? 15.775 -2.022 -11.072 1.00 95.69 103 TYR A N 1
ATOM 835 C CA . TYR A 1 103 ? 14.421 -2.090 -10.523 1.00 95.69 103 TYR A CA 1
ATOM 836 C C . TYR A 1 103 ? 14.418 -1.985 -8.993 1.00 95.69 103 TYR A C 1
ATOM 838 O O . TYR A 1 103 ? 13.690 -1.160 -8.430 1.00 95.69 103 TYR A O 1
ATOM 846 N N . LEU A 1 104 ? 15.249 -2.775 -8.310 1.00 96.50 104 LEU A N 1
ATOM 847 C CA . LEU A 1 104 ? 15.302 -2.783 -6.849 1.00 96.50 104 LEU A CA 1
ATOM 848 C C . LEU A 1 104 ? 15.741 -1.426 -6.289 1.00 96.50 104 LEU A C 1
ATOM 850 O O . LEU A 1 104 ? 15.120 -0.918 -5.352 1.00 96.50 104 LEU A O 1
ATOM 854 N N . VAL A 1 105 ? 16.785 -0.834 -6.871 1.00 96.56 105 VAL A N 1
ATOM 855 C CA . VAL A 1 105 ? 17.417 0.390 -6.359 1.00 96.56 105 VAL A CA 1
ATOM 856 C C . VAL A 1 105 ? 16.618 1.642 -6.714 1.00 96.56 105 VAL A C 1
ATOM 858 O O . VAL A 1 105 ? 16.412 2.501 -5.858 1.00 96.56 105 VAL A O 1
ATOM 861 N N . PHE A 1 106 ? 16.145 1.758 -7.955 1.00 95.75 106 PHE A N 1
ATOM 862 C CA . PHE A 1 106 ? 15.551 2.996 -8.469 1.00 95.75 106 PHE A CA 1
ATOM 863 C C . PHE A 1 106 ? 14.019 2.992 -8.488 1.00 95.75 106 PHE A C 1
ATOM 865 O O . PHE A 1 106 ? 13.402 4.063 -8.541 1.00 95.75 106 PHE A O 1
ATOM 872 N N . THR A 1 107 ? 13.386 1.821 -8.395 1.00 95.38 107 THR A N 1
ATOM 873 C CA . THR A 1 107 ? 11.921 1.703 -8.411 1.00 95.38 107 THR A CA 1
ATOM 874 C C . THR A 1 107 ? 11.380 1.210 -7.080 1.00 95.38 107 THR A C 1
ATOM 876 O O . THR A 1 107 ? 10.641 1.954 -6.431 1.00 95.38 107 THR A O 1
ATOM 879 N N . LEU A 1 108 ? 11.751 0.005 -6.644 1.00 97.12 108 LEU A N 1
ATOM 880 C CA . LEU A 1 108 ? 11.142 -0.633 -5.477 1.00 97.12 108 LEU A CA 1
ATOM 881 C C . LEU A 1 108 ? 11.506 0.079 -4.170 1.00 97.12 108 LEU A C 1
ATOM 883 O O . LEU A 1 108 ? 10.614 0.530 -3.455 1.00 97.12 108 LEU A O 1
ATOM 887 N N . ALA A 1 109 ? 12.801 0.225 -3.873 1.00 96.38 109 ALA A N 1
ATOM 888 C CA . ALA A 1 109 ? 13.274 0.836 -2.631 1.00 96.38 109 ALA A CA 1
ATOM 889 C C . ALA A 1 109 ? 12.703 2.249 -2.374 1.00 96.38 109 ALA A C 1
ATOM 891 O O . ALA A 1 109 ? 12.144 2.465 -1.294 1.00 96.38 109 ALA A O 1
ATOM 892 N N . PRO A 1 110 ? 12.760 3.209 -3.322 1.00 97.62 110 PRO A N 1
ATOM 893 C CA . PRO A 1 110 ? 12.209 4.542 -3.082 1.00 97.62 110 PRO A CA 1
ATOM 894 C C . PRO A 1 110 ? 10.677 4.542 -2.995 1.00 97.62 110 PRO A C 1
ATOM 896 O O . PRO A 1 110 ? 10.117 5.309 -2.215 1.00 97.62 110 PRO A O 1
ATOM 899 N N . THR A 1 111 ? 9.990 3.674 -3.747 1.00 97.62 111 THR A N 1
ATOM 900 C CA . THR A 1 111 ? 8.523 3.538 -3.673 1.00 97.62 111 THR A CA 1
ATOM 901 C C . THR A 1 111 ? 8.095 2.993 -2.312 1.00 97.62 111 THR A C 1
ATOM 903 O O . THR A 1 111 ? 7.184 3.543 -1.697 1.00 97.62 111 THR A O 1
ATOM 906 N N . LEU A 1 112 ? 8.790 1.985 -1.780 1.00 97.50 112 LEU A N 1
ATOM 907 C CA . LEU A 1 112 ? 8.551 1.483 -0.425 1.00 97.50 112 LEU A CA 1
ATOM 908 C C . LEU A 1 112 ? 8.776 2.569 0.623 1.00 97.50 112 LEU A C 1
ATOM 910 O O . LEU A 1 112 ? 7.900 2.808 1.450 1.00 97.50 112 LEU A O 1
ATOM 914 N N . ALA A 1 113 ? 9.922 3.253 0.574 1.00 97.69 113 ALA A N 1
ATOM 915 C CA . ALA A 1 113 ? 10.254 4.292 1.544 1.00 97.69 113 ALA A CA 1
ATOM 916 C C . ALA A 1 113 ? 9.178 5.387 1.592 1.00 97.69 113 ALA A C 1
ATOM 918 O O . ALA A 1 113 ? 8.699 5.736 2.670 1.00 97.69 113 ALA A O 1
ATOM 919 N N . LEU A 1 114 ? 8.749 5.878 0.426 1.00 97.81 114 LEU A N 1
ATOM 920 C CA . LEU A 1 114 ? 7.717 6.906 0.331 1.00 97.81 114 LEU A CA 1
ATOM 921 C C . LEU A 1 114 ? 6.370 6.431 0.893 1.00 97.81 114 LEU A C 1
ATOM 923 O O . LEU A 1 114 ? 5.754 7.129 1.696 1.00 97.81 114 LEU A O 1
ATOM 927 N N . ASN A 1 115 ? 5.914 5.242 0.498 1.00 97.94 115 ASN A N 1
ATOM 928 C CA . ASN A 1 115 ? 4.591 4.759 0.888 1.00 97.94 115 ASN A CA 1
ATOM 929 C C . ASN A 1 115 ? 4.523 4.349 2.362 1.00 97.94 115 ASN A C 1
ATOM 931 O O . ASN A 1 115 ? 3.488 4.545 2.993 1.00 97.94 115 ASN A O 1
ATOM 935 N N . LEU A 1 116 ? 5.621 3.877 2.957 1.00 97.75 116 LEU A N 1
ATOM 936 C CA . LEU A 1 116 ? 5.692 3.675 4.407 1.00 97.75 116 LEU A CA 1
ATOM 937 C C . LEU A 1 116 ? 5.622 4.999 5.177 1.00 97.75 116 L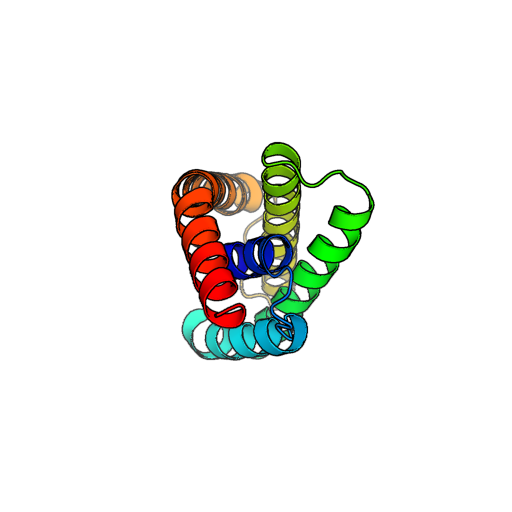EU A C 1
ATOM 939 O O . LEU A 1 116 ? 4.979 5.063 6.223 1.00 97.75 116 LEU A O 1
ATOM 943 N N . VAL A 1 117 ? 6.235 6.069 4.660 1.00 98.00 117 VAL A N 1
ATOM 944 C CA . VAL A 1 117 ? 6.086 7.410 5.246 1.00 98.00 117 VAL A CA 1
ATOM 945 C C . VAL A 1 117 ? 4.627 7.859 5.171 1.00 98.00 117 VAL A C 1
ATOM 947 O O . VAL A 1 117 ? 4.078 8.307 6.178 1.00 98.00 117 VAL A O 1
ATOM 950 N N . TYR A 1 118 ? 3.970 7.684 4.020 1.00 97.81 118 TYR A N 1
ATOM 951 C CA . TYR A 1 118 ? 2.539 7.966 3.889 1.00 97.81 118 TYR A CA 1
ATOM 952 C C . TYR A 1 118 ? 1.699 7.147 4.858 1.00 97.81 118 TYR A C 1
ATOM 954 O O . TYR A 1 118 ? 0.831 7.715 5.512 1.00 97.81 118 TYR A O 1
ATOM 962 N N . PHE A 1 119 ? 1.990 5.857 5.013 1.00 97.88 119 PHE A N 1
ATOM 963 C CA . PHE A 1 119 ? 1.308 5.005 5.976 1.00 97.88 119 PHE A CA 1
ATOM 964 C C . PHE A 1 119 ? 1.405 5.585 7.387 1.00 97.88 119 PHE A C 1
ATOM 966 O O . PHE A 1 119 ? 0.382 5.815 8.021 1.00 97.88 119 PHE A O 1
ATOM 973 N N . VAL A 1 120 ? 2.612 5.888 7.874 1.00 97.00 120 VAL A N 1
ATOM 974 C CA . VAL A 1 120 ? 2.811 6.398 9.243 1.00 97.00 120 VAL A CA 1
ATOM 975 C C . VAL A 1 120 ? 2.080 7.725 9.467 1.00 97.00 120 VAL A C 1
ATOM 977 O O . VAL A 1 120 ? 1.484 7.924 10.525 1.00 97.00 120 VAL A O 1
ATOM 980 N N . ILE A 1 121 ? 2.097 8.620 8.477 1.00 97.25 121 ILE A N 1
ATOM 981 C CA . ILE A 1 121 ? 1.450 9.935 8.569 1.00 97.25 121 ILE A CA 1
ATOM 982 C C . ILE A 1 121 ? -0.078 9.814 8.499 1.00 97.25 121 ILE A C 1
ATOM 984 O O . ILE A 1 121 ? -0.784 10.485 9.251 1.00 97.25 121 ILE A O 1
ATOM 988 N N . LEU A 1 122 ? -0.596 8.981 7.594 1.00 97.19 122 LEU A N 1
ATOM 989 C CA . LEU A 1 122 ? -2.020 8.918 7.263 1.00 97.19 122 LEU A CA 1
ATOM 990 C C . LEU A 1 122 ? -2.795 7.863 8.051 1.00 97.19 122 LEU A C 1
ATOM 992 O O . LEU A 1 122 ? -4.021 7.942 8.077 1.00 97.19 122 LEU A O 1
ATOM 996 N N . TYR A 1 123 ? -2.124 6.937 8.741 1.00 96.25 123 TYR A N 1
ATOM 997 C CA . TYR A 1 123 ? -2.776 5.889 9.529 1.00 96.25 123 TYR A CA 1
ATOM 998 C C . TYR A 1 123 ? -3.827 6.462 10.489 1.00 96.25 123 TYR A C 1
ATOM 1000 O O . TYR A 1 123 ? -4.997 6.089 10.428 1.00 96.25 123 TYR A O 1
ATOM 1008 N N . TRP A 1 124 ? -3.428 7.414 11.340 1.00 94.25 124 TRP A N 1
ATOM 1009 C CA . TRP A 1 124 ? -4.316 8.004 12.346 1.00 94.25 124 TRP A CA 1
ATOM 1010 C C . TRP A 1 124 ? -5.417 8.887 11.744 1.00 94.25 124 TRP A C 1
ATOM 1012 O O . TRP A 1 124 ? -6.571 8.718 12.141 1.00 94.25 124 TRP A O 1
ATOM 1022 N N . PRO A 1 125 ? -5.128 9.794 10.783 1.00 95.00 125 PRO A N 1
ATOM 1023 C CA . PRO A 1 125 ? -6.174 10.536 10.084 1.00 95.00 125 PRO A CA 1
ATOM 1024 C C . PRO A 1 125 ? -7.228 9.638 9.432 1.00 95.00 125 PRO A C 1
ATOM 1026 O O . PRO A 1 125 ? -8.421 9.889 9.586 1.00 95.00 125 PRO A O 1
ATOM 1029 N N . ILE A 1 126 ? -6.804 8.578 8.737 1.00 94.88 126 ILE A N 1
ATOM 1030 C CA . ILE A 1 126 ? -7.723 7.653 8.066 1.00 94.88 126 ILE A CA 1
ATOM 1031 C C . ILE A 1 126 ? -8.549 6.902 9.108 1.00 94.88 126 ILE A C 1
ATOM 1033 O O . ILE A 1 126 ? -9.773 6.885 9.007 1.00 94.88 126 ILE A O 1
ATOM 1037 N N . GLN A 1 127 ? -7.920 6.372 10.159 1.00 94.00 127 GLN A N 1
ATOM 1038 C CA . GLN A 1 127 ? -8.640 5.715 11.249 1.00 94.00 127 GLN A CA 1
ATOM 1039 C C . GLN A 1 127 ? -9.705 6.635 11.867 1.00 94.00 127 GLN A C 1
ATOM 1041 O O . GLN A 1 127 ? -10.832 6.208 12.102 1.00 94.00 127 GLN A O 1
ATOM 1046 N N . ALA A 1 128 ? -9.383 7.913 12.087 1.00 92.88 128 ALA A N 1
ATOM 1047 C CA . ALA A 1 128 ? -10.324 8.884 12.639 1.00 92.88 128 ALA A CA 1
ATOM 1048 C C . ALA A 1 128 ? -11.547 9.109 11.732 1.00 92.88 128 ALA A C 1
ATOM 1050 O O . ALA A 1 128 ? -12.663 9.222 12.241 1.00 92.88 128 ALA A O 1
ATOM 1051 N N . ILE A 1 129 ? -11.357 9.132 10.408 1.00 92.62 129 ILE A N 1
ATOM 1052 C CA . ILE A 1 129 ? -12.450 9.257 9.429 1.00 92.62 129 ILE A CA 1
ATOM 1053 C C . ILE A 1 129 ? -13.399 8.056 9.524 1.00 92.62 129 ILE A C 1
ATOM 1055 O O . ILE A 1 129 ? -14.614 8.242 9.584 1.00 92.62 129 ILE A O 1
ATOM 1059 N N . TYR A 1 130 ? -12.855 6.838 9.585 1.00 91.00 130 TYR A N 1
ATOM 1060 C CA . TYR A 1 130 ? -13.652 5.614 9.715 1.00 91.00 130 TYR A CA 1
ATOM 1061 C C . TYR A 1 130 ? -14.425 5.576 11.034 1.00 91.00 130 TYR A C 1
ATOM 1063 O O . TYR A 1 130 ? -15.638 5.368 11.030 1.00 91.00 130 TYR A O 1
ATOM 1071 N N . THR A 1 131 ? -13.766 5.882 12.154 1.00 90.69 131 THR A N 1
ATOM 1072 C CA . THR A 1 131 ? -14.424 5.958 13.466 1.00 90.69 131 THR A CA 1
ATOM 1073 C C . THR A 1 131 ? -15.553 6.990 13.473 1.00 90.69 131 THR A C 1
ATOM 1075 O O . THR A 1 131 ? -16.629 6.724 14.002 1.00 90.69 131 THR A O 1
ATOM 1078 N N . TRP A 1 132 ? -15.349 8.160 12.861 1.00 90.00 132 TRP A N 1
ATOM 1079 C CA . TRP A 1 132 ? -16.381 9.195 12.742 1.00 90.00 132 TRP A CA 1
ATOM 1080 C C . TRP A 1 132 ? -17.568 8.773 11.860 1.00 90.00 132 TRP A C 1
ATOM 1082 O O . TRP A 1 132 ? -18.714 9.138 12.136 1.00 90.00 132 TRP A O 1
ATOM 1092 N N . ALA A 1 133 ? -17.323 7.999 10.804 1.00 86.94 133 ALA A N 1
ATOM 1093 C CA . ALA A 1 133 ? -18.389 7.451 9.970 1.00 86.94 133 ALA A CA 1
ATOM 1094 C C . ALA A 1 133 ? -19.201 6.380 10.724 1.00 86.94 133 ALA A C 1
ATOM 1096 O O . ALA A 1 133 ? -20.430 6.356 10.645 1.00 86.94 133 ALA A O 1
ATOM 1097 N N . LEU A 1 134 ? -18.526 5.533 11.507 1.00 86.25 134 LEU A N 1
ATOM 1098 C CA . LEU A 1 134 ? -19.151 4.488 12.321 1.00 86.25 134 LEU A CA 1
ATOM 1099 C C . LEU A 1 134 ? -20.030 5.058 13.442 1.00 86.25 134 LEU A C 1
ATOM 1101 O O . LEU A 1 134 ? -21.113 4.530 13.698 1.00 86.25 134 LEU A O 1
ATOM 1105 N N . THR A 1 135 ? -19.615 6.148 14.097 1.00 85.31 135 THR A N 1
ATOM 1106 C CA . THR A 1 135 ? -20.419 6.765 15.167 1.00 85.31 135 THR A CA 1
ATOM 1107 C C . THR A 1 135 ? -21.737 7.343 14.657 1.00 85.31 135 THR A C 1
ATOM 1109 O O . THR A 1 135 ? -22.745 7.210 15.346 1.00 85.31 135 THR A O 1
ATOM 1112 N N . GLN A 1 136 ? -21.770 7.912 13.448 1.00 78.00 136 GLN A N 1
ATOM 1113 C CA . GLN A 1 136 ? -23.009 8.411 12.830 1.00 78.00 136 GLN A CA 1
ATOM 1114 C C . GLN A 1 136 ? -23.995 7.306 12.460 1.00 78.00 136 GLN A C 1
ATOM 1116 O O . GLN A 1 136 ? -25.198 7.509 12.555 1.00 78.00 136 GLN A O 1
ATOM 1121 N N . LYS A 1 137 ? -23.516 6.128 12.046 1.00 68.25 137 LYS A N 1
ATOM 1122 C CA . LYS A 1 137 ? -24.401 5.003 11.704 1.00 68.25 137 LYS A CA 1
ATOM 1123 C C . LYS A 1 137 ? -25.157 4.463 12.929 1.00 68.25 137 LYS A C 1
ATOM 1125 O O . LYS A 1 137 ? -26.186 3.813 12.771 1.00 68.25 137 LYS A O 1
ATOM 1130 N N . ARG A 1 138 ? -24.643 4.713 14.139 1.00 60.53 138 ARG A N 1
ATOM 1131 C CA . ARG A 1 138 ? -25.208 4.236 15.412 1.00 60.53 138 ARG A CA 1
ATOM 1132 C C . ARG A 1 138 ? -26.179 5.220 16.089 1.00 60.53 138 ARG A C 1
ATOM 1134 O O . ARG A 1 138 ? -26.813 4.812 17.061 1.00 60.53 138 ARG A O 1
ATOM 1141 N N . SER A 1 139 ? -26.279 6.473 15.630 1.00 56.19 139 SER A N 1
ATOM 1142 C CA . SER A 1 139 ? -27.210 7.498 16.152 1.00 56.19 139 SER A CA 1
ATOM 1143 C C . SER A 1 139 ? -28.510 7.550 15.363 1.00 56.19 139 SER A C 1
ATOM 1145 O O . SER A 1 139 ? -29.576 7.654 16.005 1.00 56.19 139 SER A O 1
#

Secondary structure (DSSP, 8-state):
----HHHHHHHHHHHH-TT----HHHHHHHHHHHHIIIIIS-TTHHHHHHHHHHHHHHHHHTTS---HHHHHHHHHHHHHHHHHHHHHHHHHTTS----HHHIIIIIIHHHHHHHHHHHHHHHHHHHHHHHHHHHHHT-

InterPro domains:
  IPR007227 Cell shape-determining protein MreD [PF04093] (7-129)
  IPR007227 Cell shape-determining protein MreD [TIGR03426] (3-126)

Foldseek 3Di:
DDAPVVLLLLLLCVLLCVPPPDPSLVVQLVVQQVCCVPPVVHPDLSSPLSSVLSVQSVVQPVVDDPDLVSSLVSSLVSLVVSLVSVVVVCVVVVNDPDDPVCCVPVPRVVNSVVNSVVCVVCVVVSSVVSVVVVVVVVD

pLDDT: mean 92.05, std 7.37, range [56.19, 98.31]

Solvent-accessible surface area (backbone atoms only — not comparable to full-atom values): 7784 Å² total; per-residue (Å²): 94,63,86,54,61,67,58,51,48,57,57,51,43,71,74,57,34,84,90,54,91,68,64,59,53,66,48,27,26,51,52,11,48,55,43,11,67,74,74,68,72,47,82,55,58,36,31,50,47,41,29,51,42,52,50,48,52,60,57,54,52,75,79,52,71,99,40,75,69,47,52,54,51,49,51,51,51,45,50,53,51,51,58,49,52,50,51,50,52,33,40,76,74,64,78,45,86,75,53,72,68,56,40,45,65,62,36,49,51,51,20,51,56,53,44,53,52,48,45,69,67,42,50,61,60,52,49,51,53,42,53,57,55,53,56,61,78,75,109

Organism: NCBI:txid1423814

Sequence (139 aa):
MMSELVLLWLVLSYYFEEEIEIPLIPFAALAGIVFDVYFTGILGLDIFLFPLIVELTKVLSRYFSQSFLTIIMIFFIDIVAFVTLTYWAYSLVGITHMDIGDYLVFTLAPTLALNLVYFVILYWPIQAIYTWALTQKRS

Mean predicted aligned error: 3.97 Å